Protein AF-A0A529GJL4-F1 (afdb_monomer_lite)

Foldseek 3Di:
DDDPDPVVVVVVVLVVCLVDPDPPPCVVVLVVLVVVLVVVVVDPDDDPDDDDPPDPDCNNVVRD

Sequence (64 aa):
MQPIIDTSLWLARKRRALAHPVGGADFLMRRAADDLADRLGAVERSFGKAAALFCQTPAAGDVL

pLDDT: mean 91.81, std 4.48, range [75.25, 97.19]

Secondary structure (DSSP, 8-state):
---SS-HHHHHHHHHHHHHS--TTTTHHHHHHHHHHHHHHHTSS---SS----S-SSGGGTTT-

Radius of gyration: 15.2 Å; chains: 1; bounding box: 44×18×34 Å

Structure (mmCIF, N/CA/C/O backbone):
data_AF-A0A529GJL4-F1
#
_entry.id   AF-A0A529GJL4-F1
#
loop_
_atom_site.group_PDB
_atom_site.id
_atom_site.type_symbol
_atom_site.label_atom_id
_atom_site.label_alt_id
_atom_site.label_comp_id
_atom_site.label_asym_id
_atom_site.label_entity_id
_atom_site.label_seq_id
_atom_site.pdbx_PDB_ins_code
_atom_site.Cartn_x
_atom_site.Cartn_y
_atom_site.Cartn_z
_atom_site.occupancy
_atom_site.B_iso_or_equiv
_atom_site.auth_seq_id
_atom_site.auth_comp_id
_atom_site.auth_asym_id
_atom_site.auth_atom_id
_atom_site.pdbx_PDB_model_num
ATOM 1 N N . MET A 1 1 ? 32.547 1.773 7.613 1.00 75.25 1 MET A N 1
ATOM 2 C CA . MET A 1 1 ? 31.444 0.901 7.153 1.00 75.25 1 MET A CA 1
ATOM 3 C C . MET A 1 1 ? 31.094 1.29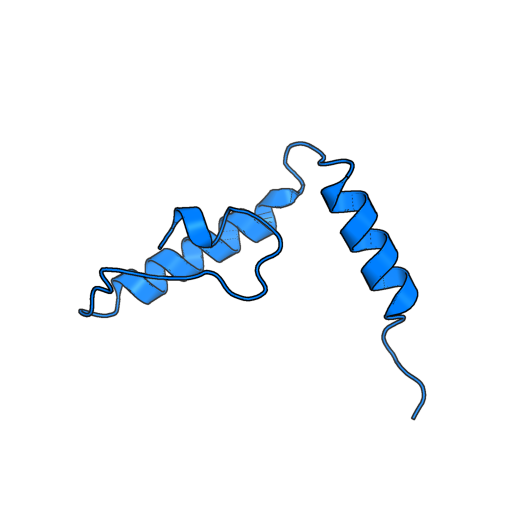6 5.731 1.00 75.25 1 MET A C 1
ATOM 5 O O . MET A 1 1 ? 30.724 2.445 5.530 1.00 75.25 1 MET A O 1
ATOM 9 N N . GLN A 1 2 ? 31.275 0.404 4.753 1.00 82.62 2 GLN A N 1
ATOM 10 C CA . GLN A 1 2 ? 30.768 0.643 3.398 1.00 82.62 2 GLN A CA 1
ATOM 11 C C . GLN A 1 2 ? 29.256 0.360 3.360 1.00 82.62 2 GLN A C 1
ATOM 13 O O . GLN A 1 2 ? 28.814 -0.607 3.984 1.00 82.62 2 GLN A O 1
ATOM 18 N N . PRO A 1 3 ? 28.455 1.189 2.671 1.00 83.75 3 PRO A N 1
ATOM 19 C CA . PRO A 1 3 ? 27.026 0.947 2.531 1.00 83.75 3 PRO A CA 1
ATOM 20 C C . PRO A 1 3 ? 26.770 -0.285 1.652 1.00 83.75 3 PRO A C 1
ATOM 22 O O . PRO A 1 3 ? 27.287 -0.384 0.544 1.00 83.75 3 PRO A O 1
ATOM 25 N N . ILE A 1 4 ? 25.945 -1.210 2.149 1.00 90.50 4 ILE A N 1
ATOM 26 C CA . ILE A 1 4 ? 25.501 -2.405 1.404 1.00 90.50 4 ILE A CA 1
ATOM 27 C C . ILE A 1 4 ? 24.446 -2.025 0.351 1.00 90.50 4 ILE A C 1
ATOM 29 O O . ILE A 1 4 ? 24.314 -2.680 -0.680 1.00 90.50 4 ILE A O 1
ATOM 33 N N . ILE A 1 5 ? 23.692 -0.953 0.609 1.00 92.62 5 ILE A N 1
ATOM 34 C CA . ILE A 1 5 ? 22.621 -0.470 -0.260 1.00 92.62 5 ILE A CA 1
ATOM 35 C C . ILE A 1 5 ? 23.074 0.797 -0.976 1.00 92.62 5 ILE A C 1
ATOM 37 O O . ILE A 1 5 ? 23.378 1.807 -0.341 1.00 92.62 5 ILE A O 1
ATOM 41 N N . ASP A 1 6 ? 23.041 0.762 -2.306 1.00 94.75 6 ASP A N 1
ATOM 42 C CA . ASP A 1 6 ? 23.135 1.967 -3.123 1.00 94.75 6 ASP A CA 1
ATOM 43 C C . ASP A 1 6 ? 21.796 2.721 -3.077 1.00 94.75 6 ASP A C 1
ATOM 45 O O . ASP A 1 6 ? 20.860 2.459 -3.842 1.00 94.75 6 ASP A O 1
ATOM 49 N N . THR A 1 7 ? 21.696 3.655 -2.131 1.00 93.75 7 THR A N 1
ATOM 50 C CA . THR A 1 7 ? 20.498 4.474 -1.912 1.00 93.75 7 THR A CA 1
ATOM 51 C C . THR A 1 7 ? 20.152 5.327 -3.134 1.00 93.75 7 THR A C 1
ATOM 53 O O . THR A 1 7 ? 18.971 5.523 -3.431 1.00 93.75 7 THR A O 1
ATOM 56 N N . SER A 1 8 ? 21.155 5.803 -3.874 1.00 95.19 8 SER A N 1
ATOM 57 C CA . SER A 1 8 ? 20.959 6.610 -5.081 1.00 95.19 8 SER A CA 1
ATOM 58 C C . SER A 1 8 ? 20.291 5.787 -6.178 1.00 95.19 8 SER A C 1
ATOM 60 O O . SER A 1 8 ? 19.269 6.197 -6.738 1.00 95.19 8 SER A O 1
ATOM 62 N N . LEU A 1 9 ? 20.805 4.582 -6.430 1.00 96.06 9 LEU A N 1
ATOM 63 C CA . LEU A 1 9 ? 20.228 3.651 -7.392 1.00 96.06 9 LEU A CA 1
ATOM 64 C C . LEU A 1 9 ? 18.831 3.181 -6.968 1.00 96.06 9 LEU A C 1
ATOM 66 O O . LEU A 1 9 ? 17.925 3.076 -7.800 1.00 96.06 9 LEU A O 1
ATOM 70 N N . TRP A 1 10 ? 18.627 2.926 -5.676 1.00 94.31 10 TRP A N 1
ATOM 71 C CA . TRP A 1 10 ? 17.324 2.558 -5.129 1.00 94.31 10 TRP A CA 1
ATOM 72 C C . TRP A 1 10 ? 16.267 3.646 -5.365 1.00 94.31 10 TRP A C 1
ATOM 74 O O . TRP A 1 10 ? 15.179 3.350 -5.869 1.00 94.31 10 TRP A O 1
ATOM 84 N N . LEU A 1 11 ? 16.594 4.912 -5.085 1.00 94.62 11 LEU A N 1
ATOM 85 C CA . LEU A 1 11 ? 15.705 6.049 -5.341 1.00 94.62 11 LEU A CA 1
ATOM 86 C C . LEU A 1 11 ? 15.407 6.223 -6.834 1.00 94.62 11 LEU A C 1
ATOM 88 O O . LEU A 1 11 ? 14.250 6.440 -7.202 1.00 94.62 11 LEU A O 1
ATOM 92 N N . ALA A 1 12 ? 16.416 6.091 -7.700 1.00 96.88 12 ALA A N 1
ATOM 93 C CA . ALA A 1 12 ? 16.230 6.167 -9.148 1.00 96.88 12 ALA A CA 1
ATOM 94 C C . ALA A 1 12 ? 15.250 5.093 -9.651 1.00 96.88 12 ALA A C 1
ATOM 96 O O . ALA A 1 12 ? 14.321 5.392 -10.406 1.00 96.88 12 ALA A O 1
ATOM 97 N N . ARG A 1 13 ? 15.392 3.851 -9.170 1.00 95.00 13 ARG A N 1
ATOM 98 C CA . ARG A 1 13 ? 14.497 2.735 -9.518 1.00 95.00 13 ARG A CA 1
ATOM 99 C C . ARG A 1 13 ? 13.063 2.967 -9.048 1.00 95.00 13 ARG A C 1
ATOM 101 O O . ARG A 1 13 ? 12.137 2.716 -9.818 1.00 95.00 13 ARG A O 1
ATOM 108 N N . LYS A 1 14 ? 12.876 3.485 -7.830 1.00 93.38 14 LYS A N 1
ATOM 109 C CA . LYS A 1 14 ? 11.549 3.825 -7.290 1.00 93.38 14 LYS A CA 1
ATOM 110 C C . LYS A 1 14 ? 10.852 4.908 -8.109 1.00 93.38 14 LYS A C 1
ATOM 112 O O . LYS A 1 14 ? 9.708 4.724 -8.509 1.00 93.38 14 LYS A O 1
ATOM 117 N N . ARG A 1 15 ? 11.555 6.001 -8.423 1.00 95.00 15 ARG A N 1
ATOM 118 C CA . ARG A 1 15 ? 11.017 7.090 -9.259 1.00 95.00 15 ARG A CA 1
ATOM 119 C C . ARG A 1 15 ? 10.623 6.600 -10.650 1.00 95.00 15 ARG A C 1
ATOM 121 O O . ARG A 1 15 ? 9.546 6.934 -11.129 1.00 95.00 15 ARG A O 1
ATOM 128 N N . ARG A 1 16 ? 11.458 5.762 -11.273 1.00 95.69 16 ARG A N 1
ATOM 129 C CA . ARG A 1 16 ? 11.144 5.147 -12.569 1.00 95.69 16 ARG A CA 1
ATOM 130 C C . ARG A 1 16 ? 9.878 4.291 -12.495 1.00 95.69 16 ARG A C 1
ATOM 132 O O . ARG A 1 16 ? 9.035 4.415 -13.372 1.00 95.69 16 ARG A O 1
ATOM 139 N N . ALA A 1 17 ? 9.760 3.432 -11.480 1.00 93.88 17 ALA A N 1
ATOM 140 C CA . ALA A 1 17 ? 8.592 2.567 -11.299 1.00 93.88 17 ALA A CA 1
ATOM 141 C C . ALA A 1 17 ? 7.297 3.367 -11.087 1.00 93.88 17 ALA A C 1
ATOM 143 O O . ALA A 1 17 ? 6.264 2.989 -11.623 1.00 93.88 17 ALA A O 1
ATOM 144 N N . LEU A 1 18 ? 7.372 4.492 -10.368 1.00 91.75 18 LEU A N 1
ATOM 145 C CA . LEU A 1 18 ? 6.240 5.403 -10.199 1.00 91.75 18 LEU A CA 1
ATOM 146 C C . LEU A 1 18 ? 5.838 6.083 -11.518 1.00 91.75 18 LEU A C 1
ATOM 148 O O . LEU A 1 18 ? 4.655 6.193 -11.810 1.00 91.75 18 LEU A O 1
ATOM 152 N N . ALA A 1 19 ? 6.812 6.531 -12.315 1.00 95.38 19 ALA A N 1
ATOM 153 C CA . ALA A 1 19 ? 6.549 7.209 -13.585 1.00 95.38 19 ALA A CA 1
ATOM 154 C C . ALA A 1 19 ? 6.053 6.263 -14.696 1.00 95.38 19 ALA A C 1
ATOM 156 O O . ALA A 1 19 ? 5.329 6.694 -15.586 1.00 95.38 19 ALA A O 1
ATOM 157 N N . HIS A 1 20 ? 6.449 4.988 -14.652 1.00 95.62 20 HIS A N 1
ATOM 158 C CA . HIS A 1 20 ? 6.120 3.984 -15.667 1.00 95.62 20 HIS A CA 1
ATOM 159 C C . HIS A 1 20 ? 5.597 2.711 -14.990 1.00 95.62 20 HIS A C 1
ATOM 161 O O . HIS A 1 20 ? 6.329 1.717 -14.897 1.00 95.62 20 HIS A O 1
ATOM 167 N N . PRO A 1 21 ? 4.360 2.737 -14.467 1.00 92.38 21 PRO A N 1
ATOM 168 C CA . PRO A 1 21 ? 3.769 1.565 -13.846 1.00 92.38 21 PRO A CA 1
ATOM 169 C C . PRO A 1 21 ? 3.598 0.453 -14.884 1.00 92.38 21 PRO A C 1
ATOM 171 O O . PRO A 1 21 ? 3.144 0.679 -16.005 1.00 92.38 21 PRO A O 1
ATOM 174 N N . VAL A 1 22 ? 3.956 -0.767 -14.492 1.00 95.12 22 VAL A N 1
ATOM 175 C CA . VAL A 1 22 ? 3.750 -1.973 -15.297 1.00 95.12 22 VAL A CA 1
ATOM 176 C C . VAL A 1 22 ? 2.619 -2.761 -14.657 1.00 95.12 22 VAL A C 1
ATOM 178 O O . VAL A 1 22 ? 2.686 -3.076 -13.468 1.00 95.12 22 VAL A O 1
ATOM 181 N N . GLY A 1 23 ? 1.582 -3.073 -15.436 1.00 94.69 23 GLY A N 1
ATOM 182 C CA . GLY A 1 23 ? 0.431 -3.830 -14.948 1.00 94.69 23 GLY A CA 1
ATOM 183 C C . GLY A 1 23 ? 0.863 -5.132 -14.270 1.00 94.69 23 GLY A C 1
ATOM 184 O O . GLY A 1 23 ? 1.627 -5.909 -14.838 1.00 94.69 23 GLY A O 1
ATOM 185 N N . GLY A 1 24 ? 0.408 -5.349 -13.034 1.00 93.81 24 GLY A N 1
ATOM 186 C CA . GLY A 1 24 ? 0.728 -6.544 -12.250 1.00 93.81 24 GLY A CA 1
ATOM 187 C C . GLY A 1 24 ? 2.027 -6.477 -11.441 1.00 93.81 24 GLY A C 1
ATOM 188 O O . GLY A 1 24 ? 2.188 -7.274 -10.521 1.00 93.81 24 GLY A O 1
ATOM 189 N N . ALA A 1 25 ? 2.936 -5.530 -11.699 1.00 94.56 25 ALA A N 1
ATOM 190 C CA . ALA A 1 25 ? 4.201 -5.414 -10.956 1.00 94.56 25 ALA A CA 1
ATOM 191 C C . ALA A 1 25 ? 4.027 -4.936 -9.497 1.00 94.56 25 ALA A C 1
ATOM 193 O O . ALA A 1 25 ? 4.960 -4.979 -8.698 1.00 94.56 25 ALA A O 1
ATOM 194 N N . ASP A 1 26 ? 2.826 -4.497 -9.144 1.00 93.06 26 ASP A N 1
ATOM 195 C CA . ASP A 1 26 ? 2.390 -4.030 -7.831 1.0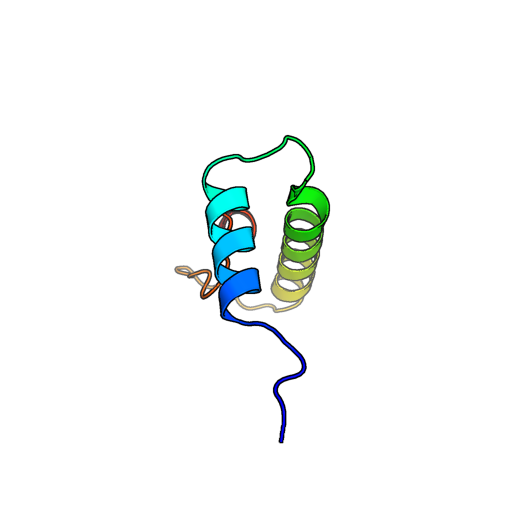0 93.06 26 ASP A CA 1
ATOM 196 C C . ASP A 1 26 ? 1.814 -5.151 -6.940 1.00 93.06 26 ASP A C 1
ATOM 198 O O . ASP A 1 26 ? 1.361 -4.879 -5.830 1.00 93.0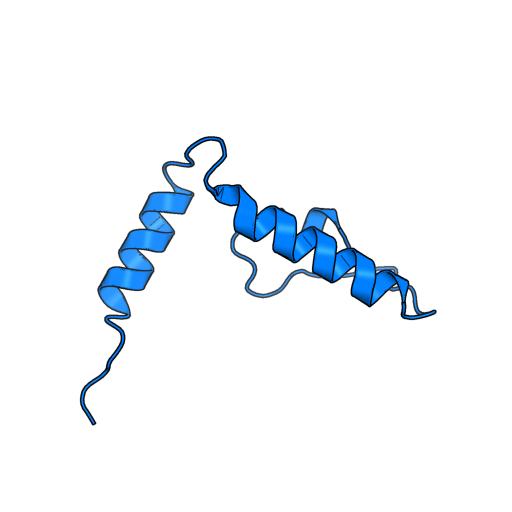6 26 ASP A O 1
ATOM 202 N N . PHE A 1 27 ? 1.839 -6.414 -7.387 1.00 95.25 27 PHE A N 1
ATOM 203 C CA . PHE A 1 27 ? 1.223 -7.540 -6.670 1.00 95.25 27 PHE A CA 1
ATOM 204 C C . PHE A 1 27 ? 1.709 -7.700 -5.218 1.00 95.25 27 PHE A C 1
ATOM 206 O O . PHE A 1 27 ? 0.906 -7.996 -4.336 1.00 95.25 27 PHE A O 1
ATOM 213 N N . LEU A 1 28 ? 2.999 -7.462 -4.939 1.00 94.88 28 LEU A N 1
ATOM 214 C CA . LEU A 1 28 ? 3.532 -7.512 -3.570 1.00 94.88 28 LEU A CA 1
ATOM 215 C C . LEU A 1 28 ? 2.988 -6.379 -2.698 1.00 94.88 28 LEU A C 1
ATOM 217 O O . LEU A 1 28 ? 2.747 -6.592 -1.514 1.00 94.88 28 LEU A O 1
ATOM 221 N N . MET A 1 29 ? 2.775 -5.192 -3.276 1.00 94.31 29 MET A N 1
ATOM 222 C CA . MET A 1 29 ? 2.182 -4.071 -2.546 1.00 94.31 29 MET A CA 1
ATOM 223 C C . MET A 1 29 ? 0.721 -4.355 -2.205 1.00 94.31 29 MET A C 1
ATOM 225 O O . MET A 1 29 ? 0.315 -4.104 -1.076 1.00 94.31 29 MET A O 1
ATOM 229 N N . ARG A 1 30 ? -0.039 -4.943 -3.139 1.00 95.06 30 ARG A N 1
ATOM 230 C CA . ARG A 1 30 ? -1.417 -5.397 -2.890 1.00 95.06 30 ARG A CA 1
ATOM 231 C C . ARG A 1 30 ? -1.475 -6.462 -1.797 1.00 95.06 30 ARG A C 1
ATOM 233 O O . ARG A 1 30 ? -2.169 -6.275 -0.810 1.00 95.06 30 ARG A O 1
ATOM 240 N N . ARG A 1 31 ? -0.640 -7.503 -1.890 1.00 97.19 31 ARG A N 1
ATOM 241 C CA . ARG A 1 31 ? -0.584 -8.561 -0.869 1.00 97.19 31 ARG A CA 1
ATOM 242 C C . ARG A 1 31 ? -0.239 -8.031 0.527 1.00 97.19 31 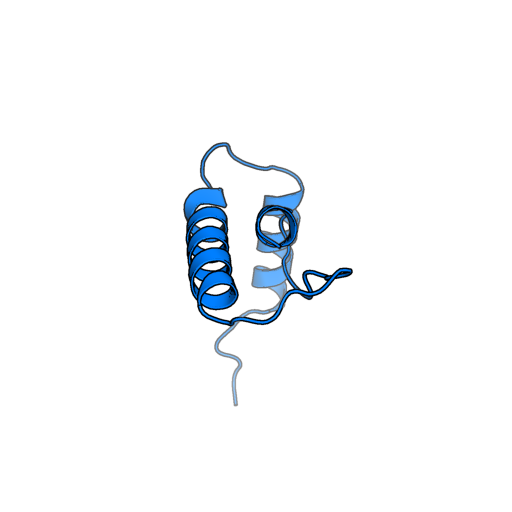ARG A C 1
ATOM 244 O O . ARG A 1 31 ? -0.732 -8.573 1.516 1.00 97.19 31 ARG A O 1
ATOM 251 N N . ALA A 1 32 ? 0.628 -7.021 0.612 1.00 96.31 32 ALA A N 1
ATOM 252 C CA . ALA A 1 32 ? 0.979 -6.372 1.873 1.00 96.31 32 ALA A CA 1
ATOM 253 C C . ALA A 1 32 ? -0.165 -5.505 2.425 1.00 96.31 32 ALA A C 1
ATOM 255 O O . ALA A 1 32 ? -0.339 -5.446 3.638 1.00 96.31 32 ALA A O 1
ATOM 256 N N . ALA A 1 33 ? -0.945 -4.856 1.557 1.00 96.19 33 ALA A N 1
ATOM 257 C CA . ALA A 1 33 ? -2.154 -4.143 1.958 1.00 96.19 33 ALA A CA 1
ATOM 258 C C . ALA A 1 33 ? -3.229 -5.107 2.488 1.00 96.19 33 ALA A C 1
ATOM 260 O O . ALA A 1 33 ? -3.801 -4.840 3.539 1.00 96.19 33 ALA A O 1
ATOM 261 N N . ASP A 1 34 ? -3.423 -6.264 1.853 1.00 96.50 34 ASP A N 1
ATOM 262 C CA . ASP A 1 34 ? -4.355 -7.286 2.355 1.00 96.50 34 ASP A CA 1
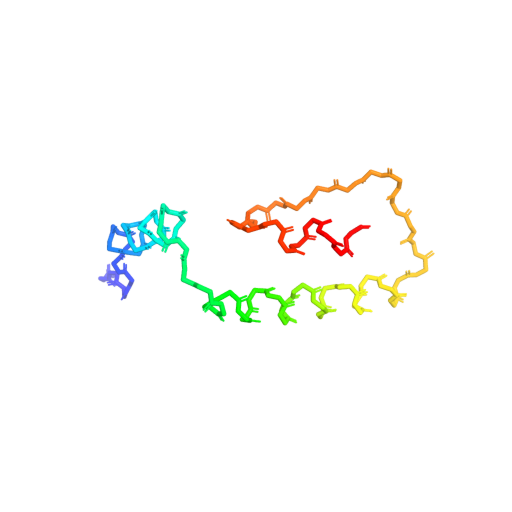ATOM 263 C C . ASP A 1 34 ? -3.963 -7.759 3.770 1.00 96.50 34 ASP A C 1
ATOM 265 O O . ASP A 1 34 ? -4.788 -7.797 4.676 1.00 96.50 34 ASP A O 1
ATOM 269 N N . ASP A 1 35 ? -2.669 -8.029 3.996 1.00 96.69 35 ASP A N 1
ATOM 270 C CA . ASP A 1 35 ? -2.146 -8.382 5.329 1.00 96.69 35 ASP A CA 1
ATOM 271 C C . ASP A 1 35 ? -2.337 -7.251 6.355 1.00 96.69 35 ASP A C 1
ATOM 273 O O . ASP A 1 35 ? -2.572 -7.506 7.536 1.00 96.69 35 ASP A O 1
ATOM 277 N N . LEU A 1 36 ? -2.236 -5.990 5.922 1.00 93.44 36 LEU A N 1
ATOM 278 C CA . LEU A 1 36 ? -2.497 -4.837 6.781 1.00 93.44 36 LEU A CA 1
ATOM 279 C C . LEU A 1 36 ? -3.971 -4.783 7.202 1.00 93.44 36 LEU A C 1
ATOM 281 O O . LEU A 1 36 ? -4.237 -4.603 8.391 1.00 93.44 36 LEU A O 1
ATOM 285 N N . ALA A 1 37 ? -4.901 -4.969 6.261 1.00 93.00 37 ALA A N 1
ATOM 286 C CA . ALA A 1 37 ? -6.335 -5.035 6.544 1.00 93.00 37 ALA A CA 1
ATOM 287 C C . ALA A 1 37 ? -6.654 -6.140 7.555 1.00 93.00 37 ALA A C 1
ATOM 289 O O . ALA A 1 37 ? -7.307 -5.868 8.560 1.00 93.00 37 ALA A O 1
ATOM 290 N N . ASP A 1 38 ? -6.137 -7.352 7.342 1.00 94.44 38 ASP A N 1
ATOM 291 C CA . ASP A 1 38 ? -6.372 -8.488 8.240 1.00 94.44 38 ASP A CA 1
ATOM 292 C C . ASP A 1 38 ? -5.918 -8.180 9.677 1.00 94.44 38 ASP A C 1
ATOM 294 O O . ASP A 1 38 ? -6.630 -8.436 10.653 1.00 94.44 38 ASP A O 1
ATOM 298 N N . ARG A 1 39 ? -4.737 -7.572 9.827 1.00 93.06 39 ARG A N 1
ATOM 299 C CA . ARG A 1 39 ? -4.178 -7.225 11.143 1.00 93.06 39 ARG A CA 1
ATOM 300 C C . ARG A 1 39 ? -4.930 -6.094 11.829 1.00 93.06 39 ARG A C 1
ATOM 302 O O . ARG A 1 39 ? -5.056 -6.113 13.052 1.00 93.06 39 ARG A O 1
ATOM 309 N N . LEU A 1 40 ? -5.402 -5.106 11.071 1.00 90.75 40 LEU A N 1
ATOM 310 C CA . LEU A 1 40 ? -6.219 -4.024 11.616 1.00 90.75 40 LEU A CA 1
ATOM 311 C C . LEU A 1 40 ? -7.633 -4.503 11.955 1.00 90.75 40 LEU A C 1
ATOM 313 O O . LEU A 1 40 ? -8.178 -4.090 12.969 1.00 90.75 40 LEU A O 1
ATOM 317 N N . GLY A 1 41 ? -8.202 -5.428 11.184 1.00 90.38 41 GLY A N 1
ATOM 318 C CA . GLY A 1 41 ? -9.489 -6.049 11.499 1.00 90.38 41 GLY A CA 1
ATOM 319 C C . GLY A 1 41 ? -9.459 -6.868 12.791 1.00 90.38 41 GLY A C 1
ATOM 320 O O . GLY A 1 41 ? -10.465 -6.960 13.489 1.00 90.38 41 GLY A O 1
ATOM 321 N N . ALA A 1 42 ? -8.297 -7.422 13.151 1.00 91.94 42 ALA A N 1
ATOM 322 C CA . ALA A 1 42 ? -8.112 -8.119 14.421 1.00 91.94 42 ALA A CA 1
ATOM 323 C C . ALA A 1 42 ? -8.118 -7.181 15.643 1.00 91.94 42 ALA A C 1
ATOM 325 O O . ALA A 1 42 ? -8.270 -7.659 16.769 1.00 91.94 42 ALA A O 1
ATOM 326 N N . VAL A 1 43 ? -7.947 -5.865 15.459 1.00 88.44 43 VAL A N 1
ATOM 327 C CA . VAL A 1 43 ? -8.110 -4.909 16.558 1.00 88.44 43 VAL A CA 1
ATOM 328 C C . VAL A 1 43 ? -9.562 -4.434 16.618 1.00 88.44 43 VAL A C 1
ATOM 330 O O . VAL A 1 43 ? -10.104 -3.924 15.648 1.00 88.44 43 VAL A O 1
ATOM 333 N N . GLU A 1 44 ? -10.203 -4.509 17.787 1.00 82.88 44 GLU A N 1
ATOM 334 C CA . GLU A 1 44 ? -11.586 -4.022 17.995 1.00 82.88 44 GLU A CA 1
ATOM 335 C C . GLU A 1 44 ? -11.713 -2.479 17.948 1.00 82.88 44 GLU A C 1
ATOM 337 O O . GLU A 1 44 ? -12.699 -1.890 18.393 1.00 82.88 44 GLU A O 1
ATOM 342 N N . ARG A 1 45 ? -10.690 -1.785 17.437 1.00 82.00 45 ARG A N 1
ATOM 343 C CA . ARG A 1 45 ? -10.593 -0.326 17.377 1.00 82.00 45 ARG A CA 1
ATOM 344 C C . ARG A 1 45 ? -10.740 0.159 15.942 1.00 82.00 45 ARG A C 1
ATOM 346 O O . ARG A 1 45 ? -9.931 -0.175 15.087 1.00 82.00 45 ARG A O 1
ATOM 353 N N . SER A 1 46 ? -11.708 1.046 15.728 1.00 80.62 46 SER A N 1
ATOM 354 C CA . SER A 1 46 ? -11.894 1.766 14.467 1.00 80.62 46 SER A CA 1
ATOM 355 C C . SER A 1 46 ? -11.384 3.205 14.579 1.00 80.62 46 SER A C 1
ATOM 357 O O . SER A 1 46 ? -11.583 3.872 15.599 1.00 80.62 46 SER A O 1
ATOM 359 N N . PHE A 1 47 ? -10.734 3.691 13.521 1.00 82.12 47 PHE A N 1
ATOM 360 C CA . PHE A 1 47 ? -10.237 5.060 13.419 1.00 82.12 47 PHE A CA 1
ATOM 361 C C . PHE A 1 47 ? -11.014 5.801 12.330 1.00 82.12 47 PHE A C 1
ATOM 363 O O . PHE A 1 47 ? -10.831 5.540 11.150 1.00 82.12 47 PHE A O 1
ATOM 370 N N . GLY A 1 48 ? -11.837 6.786 12.704 1.00 86.75 48 GLY A N 1
ATOM 371 C CA . GLY A 1 48 ? -12.614 7.573 11.730 1.00 86.75 48 GLY A CA 1
ATOM 372 C C . GLY A 1 48 ? -11.772 8.451 10.787 1.00 86.75 48 GLY A C 1
ATOM 373 O O . GLY A 1 48 ? -12.312 9.065 9.871 1.00 86.75 48 GLY A O 1
ATOM 374 N N . LYS A 1 49 ? -10.459 8.548 11.027 1.00 90.19 49 LYS A N 1
ATOM 375 C CA . LYS A 1 49 ? -9.466 9.163 10.141 1.00 90.19 49 LYS A CA 1
ATOM 376 C C . LYS A 1 49 ? -8.174 8.361 10.232 1.00 90.19 49 LYS A C 1
ATOM 378 O O . LYS A 1 49 ? -7.656 8.170 11.332 1.00 90.19 49 LYS A O 1
ATOM 383 N N . ALA A 1 50 ? -7.636 7.968 9.086 1.00 88.75 50 ALA A N 1
ATOM 384 C CA . ALA A 1 50 ? -6.375 7.249 8.976 1.00 88.75 50 ALA A CA 1
ATOM 385 C C . ALA A 1 50 ? -5.489 7.876 7.889 1.00 88.75 50 ALA A C 1
ATOM 387 O O . ALA A 1 50 ? -5.965 8.620 7.030 1.00 88.75 50 ALA A O 1
ATOM 388 N N . ALA A 1 51 ? -4.187 7.598 7.949 1.00 90.56 51 ALA A N 1
ATOM 389 C CA . ALA A 1 51 ? -3.225 8.030 6.943 1.00 90.56 51 ALA A CA 1
ATOM 390 C C . ALA A 1 51 ? -2.183 6.933 6.704 1.00 90.56 51 ALA A C 1
ATOM 392 O O . ALA A 1 51 ? -1.548 6.454 7.644 1.00 90.56 51 ALA A O 1
ATOM 393 N N . ALA A 1 52 ? -1.968 6.575 5.438 1.00 92.00 52 ALA A N 1
ATOM 394 C CA . ALA A 1 52 ? -0.876 5.699 5.039 1.00 92.00 52 ALA A CA 1
ATOM 395 C C . ALA A 1 52 ? 0.427 6.510 4.944 1.00 92.00 52 ALA A C 1
ATOM 397 O O . ALA A 1 52 ? 0.626 7.290 4.012 1.00 92.00 52 ALA A O 1
ATOM 398 N N . LEU A 1 53 ? 1.328 6.334 5.912 1.00 90.88 53 LEU A N 1
ATOM 399 C CA . LEU A 1 53 ? 2.636 6.993 5.913 1.00 90.88 53 LEU A CA 1
ATOM 400 C C . LEU A 1 53 ? 3.678 6.117 5.219 1.00 90.88 53 LEU A C 1
ATOM 402 O O . LEU A 1 53 ? 3.727 4.908 5.426 1.00 90.88 53 LEU A O 1
ATOM 406 N N . PHE A 1 54 ? 4.530 6.737 4.402 1.00 88.88 54 PHE A N 1
ATOM 407 C CA . PHE A 1 54 ? 5.652 6.093 3.700 1.00 88.88 54 PHE A CA 1
ATOM 408 C C . PHE A 1 54 ? 5.278 4.996 2.688 1.00 88.88 54 PHE A C 1
ATOM 410 O O . PHE A 1 54 ? 6.168 4.456 2.025 1.00 88.88 54 PHE A O 1
ATOM 417 N N . CYS A 1 55 ? 3.987 4.706 2.500 1.00 89.75 55 CYS A N 1
ATOM 418 C CA . CYS A 1 55 ? 3.523 3.901 1.381 1.00 89.75 55 CYS A CA 1
ATOM 419 C C . CYS A 1 55 ? 3.651 4.7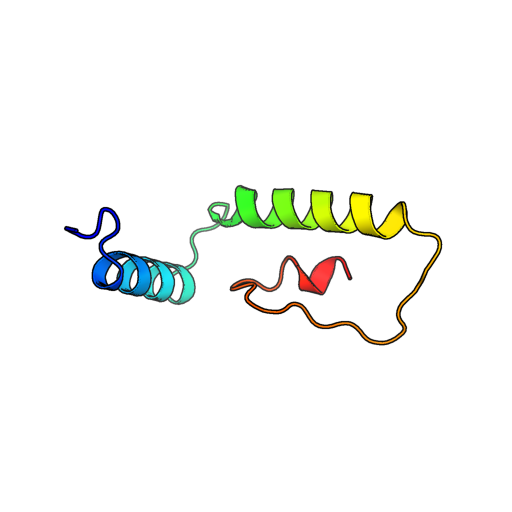14 0.089 1.00 89.75 55 CYS A C 1
ATOM 421 O O . CYS A 1 55 ? 3.238 5.868 0.016 1.00 89.75 55 CYS A O 1
ATOM 423 N N . GLN A 1 56 ? 4.261 4.117 -0.930 1.00 88.31 56 GLN A N 1
ATOM 424 C CA . GLN A 1 56 ? 4.515 4.786 -2.211 1.00 88.31 56 GLN A CA 1
ATOM 425 C C . GLN A 1 56 ? 3.433 4.490 -3.256 1.00 88.31 56 GLN A C 1
ATOM 427 O O . GLN A 1 56 ? 3.550 4.923 -4.399 1.00 88.31 56 GLN A O 1
ATOM 432 N N . THR A 1 57 ? 2.403 3.740 -2.869 1.00 91.00 57 THR A N 1
ATOM 433 C CA . THR A 1 57 ? 1.280 3.327 -3.712 1.00 91.00 57 THR A CA 1
ATOM 434 C C . THR A 1 57 ? -0.039 3.574 -2.978 1.00 91.00 57 THR A C 1
ATOM 436 O O . THR A 1 57 ? -0.044 3.516 -1.747 1.00 91.00 57 THR A O 1
ATOM 439 N N . PRO A 1 58 ? -1.165 3.741 -3.689 1.00 91.38 58 PRO A N 1
ATOM 440 C CA . PRO A 1 58 ? -2.483 3.871 -3.060 1.00 91.38 58 PRO A CA 1
ATOM 441 C C . PRO A 1 58 ? -2.901 2.665 -2.204 1.00 91.38 58 PRO A C 1
ATOM 443 O O . PRO A 1 58 ? -3.608 2.851 -1.225 1.00 91.38 58 PRO A O 1
ATOM 446 N N . ALA A 1 59 ? -2.366 1.469 -2.491 1.00 94.06 59 ALA A N 1
ATOM 447 C CA . ALA A 1 59 ? -2.806 0.193 -1.917 1.00 94.06 59 ALA A CA 1
ATOM 448 C C . ALA A 1 59 ? -3.008 0.179 -0.391 1.00 94.06 59 ALA A C 1
ATOM 450 O O . ALA A 1 59 ? -3.974 -0.397 0.087 1.00 94.06 59 ALA A O 1
ATOM 451 N N . ALA A 1 60 ? -2.121 0.811 0.386 1.00 93.75 60 ALA A N 1
ATOM 452 C CA . ALA A 1 60 ? -2.280 0.844 1.842 1.00 93.75 60 ALA A CA 1
ATOM 453 C C . ALA A 1 60 ? -3.427 1.758 2.296 1.00 93.75 60 ALA A C 1
ATOM 455 O O . ALA A 1 60 ? -3.997 1.512 3.342 1.00 93.75 60 ALA A O 1
ATOM 456 N N . GLY A 1 61 ? -3.744 2.817 1.551 1.00 93.38 61 GLY A N 1
ATOM 457 C CA . GLY A 1 61 ? -4.897 3.673 1.830 1.00 93.38 61 GLY A CA 1
ATOM 458 C C . GLY A 1 61 ? -6.224 3.024 1.442 1.00 93.38 61 GLY A C 1
ATOM 459 O O . GLY A 1 61 ? -7.221 3.281 2.098 1.00 93.38 61 GLY A O 1
ATOM 460 N N . ASP A 1 62 ? -6.224 2.156 0.429 1.00 92.69 62 ASP A N 1
ATOM 461 C CA . ASP A 1 62 ? -7.433 1.479 -0.063 1.00 92.69 62 ASP A CA 1
ATOM 462 C C . ASP A 1 62 ? -8.005 0.445 0.932 1.00 92.69 62 ASP A C 1
ATOM 464 O O . ASP A 1 62 ? -9.127 -0.026 0.754 1.00 92.69 62 ASP A O 1
ATOM 468 N N . VAL A 1 63 ? -7.235 0.084 1.967 1.00 91.38 63 VAL A N 1
ATOM 469 C CA . VAL A 1 63 ? -7.562 -0.952 2.966 1.00 91.38 63 VAL A CA 1
ATOM 470 C C . VAL A 1 63 ? -7.711 -0.420 4.401 1.00 91.38 63 VAL A C 1
ATOM 472 O O . VAL A 1 63 ? -7.850 -1.215 5.332 1.00 91.38 63 VAL A O 1
ATOM 475 N N . LEU A 1 64 ? -7.625 0.901 4.595 1.00 87.38 64 LEU A N 1
ATOM 476 C CA . LEU A 1 64 ? -7.785 1.583 5.891 1.00 87.38 64 LEU A CA 1
ATOM 477 C C . LEU A 1 64 ? -9.199 2.145 6.044 1.00 87.38 64 LEU A C 1
ATOM 479 O O . LEU A 1 64 ? -9.726 2.055 7.175 1.00 87.38 64 LEU A O 1
#